Protein AF-A0A935APB2-F1 (afdb_monomer)

Structure (mmCIF, N/CA/C/O backbone):
data_AF-A0A935APB2-F1
#
_entry.id   AF-A0A935APB2-F1
#
loop_
_atom_site.group_PDB
_atom_site.id
_atom_site.type_symbol
_atom_site.label_atom_id
_atom_site.label_alt_id
_atom_site.label_comp_id
_atom_site.label_asym_id
_atom_site.label_entity_id
_atom_site.label_seq_id
_atom_site.pdbx_PDB_ins_code
_atom_site.Cartn_x
_atom_site.Cartn_y
_atom_site.Cartn_z
_atom_site.occupancy
_atom_site.B_iso_or_equiv
_atom_site.auth_seq_id
_atom_site.auth_comp_id
_atom_site.auth_asym_id
_atom_site.auth_atom_id
_atom_site.pdbx_PDB_model_num
ATOM 1 N N . MET A 1 1 ? -17.242 -12.033 -33.768 1.00 48.91 1 MET A N 1
ATOM 2 C CA . MET A 1 1 ? -16.482 -12.355 -32.544 1.00 48.91 1 MET A CA 1
ATOM 3 C C . MET A 1 1 ? -15.531 -11.192 -32.306 1.00 48.91 1 MET A C 1
ATOM 5 O O . MET A 1 1 ? -14.528 -11.083 -32.995 1.00 48.91 1 MET A O 1
ATOM 9 N N . THR A 1 2 ? -15.922 -10.227 -31.479 1.00 57.09 2 THR A N 1
ATOM 10 C CA . THR A 1 2 ? -15.092 -9.054 -31.178 1.00 57.09 2 THR A CA 1
ATOM 11 C C . THR A 1 2 ? -14.047 -9.469 -30.154 1.00 57.09 2 THR A C 1
ATOM 13 O O . THR A 1 2 ? -14.393 -9.846 -29.037 1.00 57.09 2 THR A O 1
ATOM 16 N N . VAL A 1 3 ? -12.779 -9.486 -30.560 1.00 59.59 3 VAL A N 1
ATOM 17 C CA . VAL A 1 3 ? -11.669 -9.760 -29.645 1.00 59.59 3 VAL A CA 1
ATOM 18 C C . VAL A 1 3 ? -11.446 -8.504 -28.813 1.00 59.59 3 VAL A C 1
ATOM 20 O O . VAL A 1 3 ? -11.018 -7.483 -29.346 1.00 59.59 3 VAL A O 1
ATOM 23 N N . ASP A 1 4 ? -11.758 -8.577 -27.521 1.00 63.28 4 ASP A N 1
ATOM 24 C CA . ASP A 1 4 ? -11.416 -7.520 -26.575 1.00 63.28 4 ASP A CA 1
ATOM 25 C C . ASP A 1 4 ? -9.907 -7.562 -26.303 1.00 63.28 4 ASP A C 1
ATOM 27 O O . ASP A 1 4 ? -9.390 -8.407 -25.567 1.00 63.28 4 ASP A O 1
ATOM 31 N N . LEU A 1 5 ? -9.190 -6.667 -26.977 1.00 54.78 5 LEU A N 1
ATOM 32 C CA . LEU A 1 5 ? -7.743 -6.526 -26.865 1.00 54.78 5 LEU A CA 1
ATOM 33 C C . LEU A 1 5 ? -7.327 -6.002 -25.486 1.00 54.78 5 LEU A C 1
ATOM 35 O O . LEU A 1 5 ? -6.206 -6.274 -25.064 1.00 54.78 5 LEU A O 1
ATOM 39 N N . THR A 1 6 ? -8.209 -5.309 -24.757 1.00 60.47 6 THR A N 1
ATOM 40 C CA . THR A 1 6 ? -7.876 -4.770 -23.431 1.00 60.47 6 THR A CA 1
ATOM 41 C C . THR A 1 6 ? -7.770 -5.870 -22.378 1.00 60.47 6 THR A C 1
ATOM 43 O O . THR A 1 6 ? -6.877 -5.821 -21.538 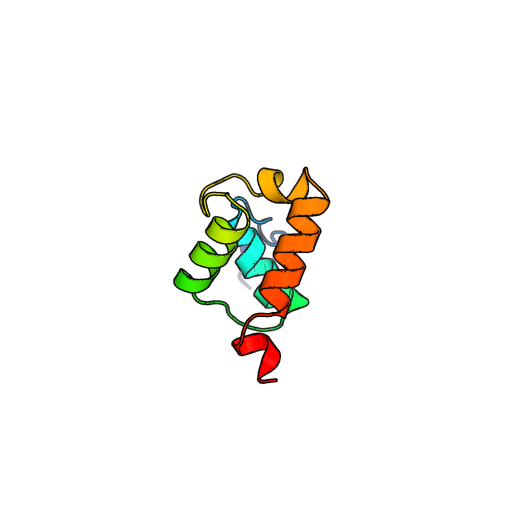1.00 60.47 6 THR A O 1
ATOM 46 N N . ALA A 1 7 ? -8.562 -6.940 -22.508 1.00 59.88 7 ALA A N 1
ATOM 47 C CA . ALA A 1 7 ? -8.466 -8.139 -21.672 1.00 59.88 7 ALA A CA 1
ATOM 48 C C . ALA A 1 7 ? -7.207 -8.992 -21.943 1.00 59.88 7 ALA A C 1
ATOM 50 O O . ALA A 1 7 ? -6.907 -9.919 -21.192 1.00 59.88 7 ALA A O 1
ATOM 51 N N . ARG A 1 8 ? -6.483 -8.715 -23.037 1.00 53.88 8 ARG A N 1
ATOM 52 C CA . ARG A 1 8 ? -5.235 -9.399 -23.424 1.00 53.88 8 ARG A CA 1
ATOM 53 C C . ARG A 1 8 ? -3.985 -8.619 -23.033 1.00 53.88 8 ARG A C 1
ATOM 55 O O . ARG A 1 8 ? -2.886 -9.161 -23.153 1.00 53.88 8 ARG A O 1
ATOM 62 N N . LEU A 1 9 ? -4.137 -7.367 -22.608 1.00 55.34 9 LEU A N 1
ATOM 63 C CA . LEU A 1 9 ? -3.016 -6.585 -22.118 1.00 55.34 9 LEU A CA 1
ATOM 64 C C . LEU A 1 9 ? -2.586 -7.143 -20.755 1.00 55.34 9 LEU A C 1
ATOM 66 O O . LEU A 1 9 ? -3.447 -7.471 -19.935 1.00 55.34 9 LEU A O 1
ATOM 70 N N . PRO A 1 10 ? -1.272 -7.272 -20.495 1.00 59.12 10 PRO A N 1
ATOM 71 C CA . PRO A 1 10 ? -0.802 -7.568 -19.152 1.00 59.12 10 PRO A CA 1
ATOM 72 C C . PRO A 1 10 ? -1.379 -6.521 -18.200 1.00 59.12 10 PRO A C 1
ATOM 74 O O . PRO A 1 10 ? -1.404 -5.332 -18.530 1.00 59.12 10 PRO A O 1
ATOM 77 N N . THR A 1 11 ? -1.874 -6.975 -17.048 1.00 61.94 11 THR A N 1
ATOM 78 C CA . THR A 1 11 ? -2.472 -6.110 -16.031 1.00 61.94 11 THR A CA 1
ATOM 79 C C . THR A 1 11 ? -1.541 -4.922 -15.799 1.00 61.94 11 THR A C 1
ATOM 81 O O . THR A 1 11 ? -0.349 -5.154 -15.556 1.00 61.94 11 THR A O 1
ATOM 84 N N . PRO A 1 12 ? -2.025 -3.670 -15.929 1.00 63.88 12 PRO A N 1
ATOM 85 C CA . PRO A 1 12 ? -1.165 -2.507 -15.798 1.00 63.88 12 PRO A CA 1
ATOM 86 C C . PRO A 1 12 ? -0.448 -2.596 -14.456 1.00 63.88 12 PRO A C 1
ATOM 88 O O . PRO A 1 12 ? -1.074 -2.770 -13.408 1.00 63.88 12 PRO A O 1
ATOM 91 N N . SER A 1 13 ? 0.883 -2.574 -14.511 1.00 71.81 13 SER A N 1
ATOM 92 C CA . SER A 1 13 ? 1.684 -2.578 -13.294 1.00 71.81 13 SER A CA 1
ATOM 93 C C . SER A 1 13 ? 1.344 -1.319 -12.501 1.00 71.81 13 SER A C 1
ATOM 95 O O . SER A 1 13 ? 1.188 -0.260 -13.115 1.00 71.81 13 SER A O 1
ATOM 97 N N . PRO A 1 14 ? 1.206 -1.418 -11.170 1.00 81.62 14 PRO A N 1
ATOM 98 C CA . PRO A 1 14 ? 0.840 -0.275 -10.352 1.00 81.62 14 PRO A CA 1
ATOM 99 C C . PRO A 1 14 ? 1.858 0.844 -10.562 1.00 81.62 14 PRO A C 1
ATOM 101 O O . PRO A 1 14 ? 3.061 0.656 -10.366 1.00 81.62 14 PRO A O 1
ATOM 104 N N . SER A 1 15 ? 1.364 1.992 -11.012 1.00 86.44 15 SER A N 1
ATOM 105 C CA . SER A 1 15 ? 2.181 3.158 -11.335 1.00 86.44 15 SER A CA 1
ATOM 106 C C . SER A 1 15 ? 2.481 3.980 -10.083 1.00 86.44 15 SER A C 1
ATOM 108 O O . SER A 1 15 ? 3.567 4.553 -9.954 1.00 86.44 15 SER A O 1
ATOM 110 N N . THR A 1 16 ? 1.557 3.956 -9.121 1.00 93.00 16 THR A N 1
ATOM 111 C CA . THR A 1 16 ? 1.645 4.700 -7.866 1.00 93.00 16 THR A CA 1
ATOM 112 C C . THR A 1 16 ? 1.716 3.793 -6.640 1.00 93.00 16 THR A C 1
ATOM 114 O O . THR A 1 16 ? 1.322 2.624 -6.671 1.00 93.00 16 THR A O 1
ATOM 117 N N . CYS A 1 17 ? 2.202 4.338 -5.525 1.00 91.56 17 CYS A N 1
ATOM 118 C CA . CYS A 1 17 ? 2.212 3.671 -4.226 1.00 91.56 17 CYS A CA 1
ATOM 119 C C . CYS A 1 17 ? 0.805 3.239 -3.788 1.00 91.56 17 CYS A C 1
ATOM 121 O O . CYS A 1 17 ? 0.633 2.121 -3.302 1.00 91.56 17 CYS A O 1
ATOM 123 N N . GLY A 1 18 ? -0.210 4.081 -4.015 1.00 91.31 18 GLY A N 1
ATOM 124 C CA . GLY A 1 18 ? -1.599 3.750 -3.695 1.00 91.31 18 GLY A CA 1
ATOM 125 C C . GLY A 1 18 ? -2.132 2.574 -4.517 1.00 91.31 18 GLY A C 1
ATOM 126 O O . GLY A 1 18 ? -2.735 1.651 -3.966 1.00 91.31 18 GLY A O 1
ATOM 127 N N . GLU A 1 19 ? -1.850 2.553 -5.822 1.00 92.00 19 GLU A N 1
ATOM 128 C CA . GLU A 1 19 ? -2.198 1.423 -6.692 1.00 92.00 19 GLU A CA 1
ATOM 129 C C . GLU A 1 19 ? -1.463 0.142 -6.291 1.00 92.00 19 GLU A C 1
ATOM 131 O O . GLU A 1 19 ? -2.046 -0.943 -6.335 1.00 92.00 19 GLU A O 1
ATOM 136 N N . LEU A 1 20 ? -0.198 0.253 -5.870 1.00 91.25 20 LEU A N 1
ATOM 137 C CA . LEU A 1 20 ? 0.590 -0.887 -5.412 1.00 91.25 20 LEU A CA 1
ATOM 138 C C . LEU A 1 20 ? -0.021 -1.500 -4.150 1.00 91.25 20 LEU A C 1
ATOM 140 O O . LEU A 1 20 ? -0.236 -2.710 -4.112 1.00 91.25 20 LEU A O 1
ATOM 144 N N . ILE A 1 21 ? -0.354 -0.683 -3.151 1.00 91.81 21 ILE A N 1
ATOM 145 C CA . ILE A 1 21 ? -0.972 -1.151 -1.902 1.00 91.81 21 ILE A CA 1
ATOM 146 C C . ILE A 1 21 ? -2.337 -1.784 -2.178 1.00 91.81 21 ILE A C 1
ATOM 148 O O . ILE A 1 21 ? -2.605 -2.887 -1.701 1.00 91.81 21 ILE A O 1
ATOM 152 N N . ALA A 1 22 ? -3.173 -1.148 -3.005 1.00 92.44 22 ALA A N 1
ATOM 153 C CA . ALA A 1 22 ? -4.463 -1.706 -3.410 1.00 92.44 22 ALA A CA 1
ATOM 154 C C . ALA A 1 22 ? -4.303 -3.059 -4.125 1.00 92.44 22 ALA A C 1
ATOM 156 O O . ALA A 1 22 ? -5.041 -4.010 -3.859 1.00 92.44 22 ALA A O 1
ATOM 157 N N . SER A 1 23 ? -3.313 -3.162 -5.016 1.00 90.81 23 SER A N 1
ATOM 158 C CA . SER A 1 23 ? -2.995 -4.393 -5.740 1.00 90.81 23 SER A CA 1
ATOM 159 C C . SER A 1 23 ? -2.521 -5.504 -4.803 1.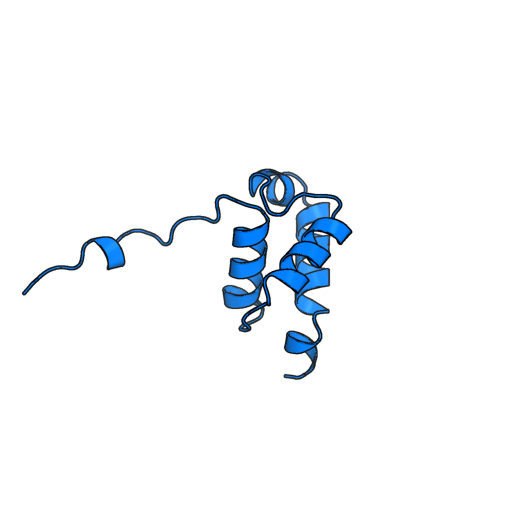00 90.81 23 SER A C 1
ATOM 161 O O . SER A 1 23 ? -2.955 -6.647 -4.947 1.00 90.81 23 SER A O 1
ATOM 163 N N . VAL A 1 24 ? -1.694 -5.184 -3.805 1.00 89.94 24 VAL A N 1
ATOM 164 C CA . VAL A 1 24 ? -1.216 -6.141 -2.797 1.00 89.94 24 VAL A CA 1
ATOM 165 C C . VAL A 1 24 ? -2.354 -6.600 -1.885 1.00 89.94 24 VAL A C 1
ATOM 167 O O . VAL A 1 24 ? -2.510 -7.802 -1.667 1.00 89.94 24 VAL A O 1
ATOM 170 N N . ALA A 1 25 ? -3.198 -5.681 -1.410 1.00 90.50 25 ALA A N 1
ATOM 171 C CA . ALA A 1 25 ? -4.374 -6.017 -0.608 1.00 90.50 25 ALA A CA 1
ATOM 172 C C . ALA A 1 25 ? -5.324 -6.963 -1.362 1.00 90.50 25 ALA A C 1
ATOM 174 O O . ALA A 1 25 ? -5.791 -7.951 -0.794 1.00 90.50 25 ALA A O 1
ATOM 175 N N . ARG A 1 26 ? -5.532 -6.732 -2.666 1.00 90.56 26 ARG A N 1
ATOM 176 C CA . ARG A 1 26 ? -6.375 -7.587 -3.512 1.00 90.56 26 ARG A CA 1
ATOM 177 C C . ARG A 1 26 ? -5.720 -8.929 -3.838 1.00 90.56 26 ARG A C 1
ATOM 179 O O . ARG A 1 26 ? -6.362 -9.963 -3.704 1.00 90.56 26 ARG A O 1
ATOM 186 N N . SER A 1 27 ? -4.461 -8.922 -4.268 1.00 87.31 27 SER A N 1
ATOM 187 C CA . SER A 1 27 ? -3.787 -10.116 -4.800 1.00 87.31 27 SER A CA 1
ATOM 188 C C . SER A 1 27 ? -3.277 -11.049 -3.706 1.00 87.31 27 SER A C 1
ATOM 190 O O . SER A 1 27 ? -3.281 -12.262 -3.884 1.00 87.31 27 SER A O 1
ATOM 192 N N . VAL A 1 28 ? -2.826 -10.487 -2.583 1.00 87.44 28 VAL A N 1
ATOM 193 C CA . VAL A 1 28 ? -2.216 -11.241 -1.480 1.00 87.44 28 VAL A CA 1
ATOM 194 C C . VAL A 1 28 ? -3.145 -11.280 -0.271 1.00 87.44 28 VAL A C 1
ATOM 196 O O . VAL A 1 28 ? -3.364 -12.341 0.306 1.00 87.44 28 VAL A O 1
ATOM 199 N N . GLY A 1 29 ? -3.731 -10.138 0.094 1.00 83.69 29 GLY A N 1
ATOM 200 C CA . GLY A 1 29 ? -4.675 -10.055 1.212 1.00 83.69 29 GLY A CA 1
ATOM 201 C C . GLY A 1 29 ? -6.069 -10.615 0.897 1.00 83.69 29 GLY A C 1
ATOM 202 O O . GLY A 1 29 ? -6.821 -10.929 1.821 1.00 83.69 29 GLY A O 1
ATOM 203 N N . ASN A 1 30 ? -6.417 -10.754 -0.388 1.00 88.44 30 ASN A N 1
ATOM 204 C CA . ASN A 1 30 ? -7.740 -11.138 -0.889 1.00 88.44 30 ASN A CA 1
ATOM 205 C C . ASN A 1 30 ? -8.890 -10.213 -0.423 1.00 88.44 30 ASN A C 1
ATOM 207 O O . ASN A 1 30 ? -10.039 -10.645 -0.320 1.00 88.44 30 ASN A O 1
ATOM 211 N N . PHE A 1 31 ? -8.620 -8.943 -0.118 1.00 89.62 31 PHE A N 1
ATOM 212 C CA . PHE A 1 31 ? -9.649 -7.977 0.284 1.00 89.62 31 PHE A CA 1
ATOM 213 C C . PHE A 1 31 ? -9.513 -6.658 -0.473 1.00 89.62 31 PHE A C 1
ATOM 215 O O . PHE A 1 31 ? -8.465 -6.335 -1.027 1.00 89.62 31 PHE A O 1
ATOM 222 N N . GLU A 1 32 ? -10.601 -5.894 -0.497 1.00 91.31 32 GLU A N 1
ATOM 223 C CA . GLU A 1 32 ? -10.599 -4.545 -1.043 1.00 91.31 32 GLU A CA 1
ATOM 224 C C . GLU A 1 32 ? -10.341 -3.551 0.087 1.00 91.31 32 GLU A C 1
ATOM 226 O O . GLU A 1 32 ? -11.098 -3.487 1.056 1.00 91.31 32 GLU A O 1
ATOM 231 N N . MET A 1 33 ? -9.225 -2.830 -0.013 1.00 91.62 33 MET A N 1
ATOM 232 C CA . MET A 1 33 ? -8.843 -1.817 0.964 1.00 91.62 33 MET A CA 1
ATOM 233 C C . MET A 1 33 ? -9.456 -0.466 0.559 1.00 91.62 33 MET A C 1
ATOM 235 O O . MET A 1 33 ? -9.231 -0.029 -0.574 1.00 91.62 33 MET A O 1
ATOM 239 N N . PRO A 1 34 ? -10.220 0.201 1.444 1.00 93.19 34 PRO A N 1
ATOM 240 C C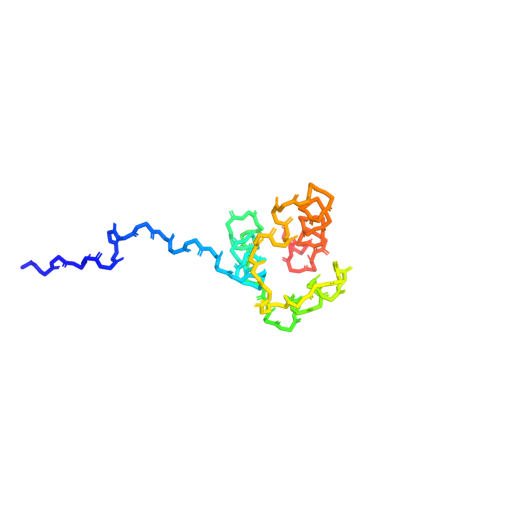A . PRO A 1 34 ? -10.715 1.554 1.214 1.00 93.19 34 PRO A CA 1
ATOM 241 C C . PRO A 1 34 ? -9.588 2.538 0.883 1.00 93.19 34 PRO A C 1
ATOM 243 O O . PRO A 1 34 ? -8.482 2.449 1.410 1.00 93.19 34 PRO A O 1
ATOM 246 N N . THR A 1 35 ? -9.875 3.528 0.038 1.00 91.50 35 THR A N 1
ATOM 247 C CA . THR A 1 35 ? -8.891 4.550 -0.362 1.00 91.50 35 THR A CA 1
ATOM 248 C C . THR A 1 35 ? -8.387 5.395 0.807 1.00 91.50 35 THR A C 1
ATOM 250 O O . THR A 1 35 ? -7.227 5.805 0.792 1.00 91.50 35 THR A O 1
ATOM 253 N N . ALA A 1 36 ? -9.223 5.619 1.826 1.00 91.88 36 ALA A N 1
ATOM 254 C CA . ALA A 1 36 ? -8.819 6.263 3.075 1.00 91.88 36 ALA A CA 1
ATOM 255 C C . ALA A 1 36 ? -7.724 5.448 3.784 1.00 91.88 36 ALA A C 1
ATOM 257 O O . ALA A 1 36 ? -6.644 5.972 4.042 1.00 91.88 36 ALA A O 1
ATOM 258 N N . ASP A 1 37 ? -7.942 4.147 3.968 1.00 92.75 37 ASP A N 1
ATOM 259 C CA . ASP A 1 37 ? -6.994 3.253 4.640 1.00 92.75 37 ASP A CA 1
ATOM 260 C C . ASP A 1 37 ? -5.685 3.117 3.841 1.00 92.75 37 ASP A C 1
ATOM 262 O O . ASP A 1 37 ? -4.595 3.127 4.408 1.00 92.75 37 ASP A O 1
ATOM 266 N N . ILE A 1 38 ? -5.758 3.089 2.503 1.00 92.75 38 ILE A N 1
ATOM 267 C CA . ILE A 1 38 ? -4.567 3.126 1.634 1.00 92.75 38 ILE A CA 1
ATOM 268 C C . ILE A 1 38 ? -3.743 4.394 1.897 1.00 92.75 38 ILE A C 1
ATOM 270 O O . ILE A 1 38 ? -2.514 4.331 1.974 1.00 92.75 38 ILE A O 1
ATOM 274 N N . SER A 1 39 ? -4.404 5.546 2.043 1.00 93.12 39 SER A N 1
ATOM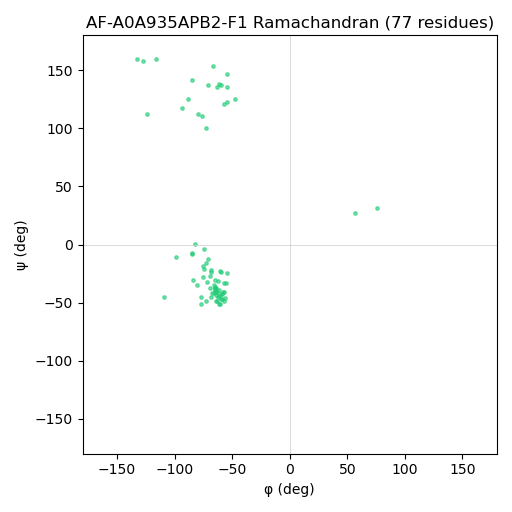 275 C CA . SER A 1 39 ? -3.716 6.805 2.335 1.00 93.12 39 SER A CA 1
ATOM 276 C C . SER A 1 39 ? -3.058 6.804 3.718 1.00 93.12 39 SER A C 1
ATOM 278 O O . SER A 1 39 ? -1.948 7.317 3.854 1.00 93.12 39 SER A O 1
ATOM 280 N N . GLU A 1 40 ? -3.671 6.151 4.709 1.00 92.00 40 GLU A N 1
ATOM 281 C CA . GLU A 1 40 ? -3.086 5.964 6.040 1.00 92.00 40 GLU A CA 1
ATOM 282 C C . GLU A 1 40 ? -1.867 5.035 6.006 1.00 92.00 40 GLU A C 1
ATOM 284 O O . GLU A 1 40 ? -0.844 5.343 6.617 1.00 92.00 40 GLU A O 1
ATOM 289 N N . VAL A 1 41 ? -1.921 3.938 5.241 1.00 90.56 41 VAL A N 1
ATOM 290 C CA . VAL A 1 41 ? -0.773 3.035 5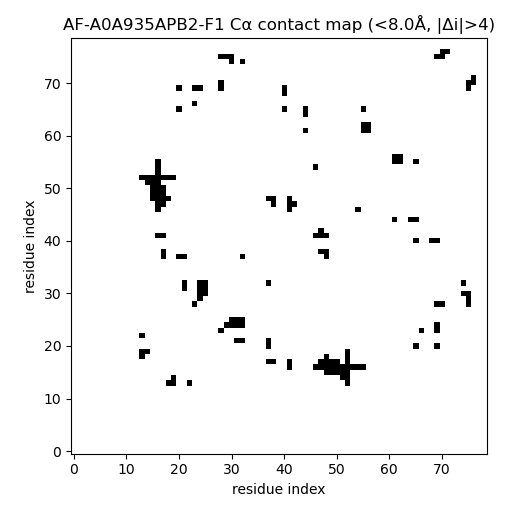.044 1.00 90.56 41 VAL A CA 1
ATOM 291 C C . VAL A 1 41 ? 0.389 3.773 4.374 1.00 90.56 41 VAL A C 1
ATOM 293 O O . VAL A 1 41 ? 1.530 3.655 4.822 1.00 90.56 41 VAL A O 1
ATOM 296 N N . CYS A 1 42 ? 0.116 4.576 3.342 1.00 91.50 42 CYS A N 1
ATOM 297 C CA . CYS A 1 42 ? 1.127 5.437 2.726 1.00 91.50 42 CYS A CA 1
ATOM 298 C C . CYS A 1 42 ? 1.730 6.420 3.739 1.00 91.50 42 CYS A C 1
ATOM 300 O O . CYS A 1 42 ? 2.953 6.526 3.848 1.00 91.50 42 CYS A O 1
ATOM 302 N N . ALA A 1 43 ? 0.890 7.093 4.529 1.00 92.00 43 ALA A N 1
ATOM 303 C CA . ALA A 1 43 ? 1.345 8.035 5.546 1.00 92.00 43 ALA A CA 1
ATOM 304 C C . ALA A 1 43 ? 2.215 7.358 6.620 1.00 92.00 43 ALA A C 1
ATOM 306 O O . ALA A 1 43 ? 3.237 7.916 7.016 1.00 92.00 43 ALA A O 1
ATOM 307 N N . ALA A 1 44 ? 1.873 6.137 7.041 1.00 89.81 44 ALA A N 1
ATOM 308 C CA . ALA A 1 44 ? 2.641 5.361 8.016 1.00 89.81 44 ALA A CA 1
ATOM 309 C C . ALA A 1 44 ? 4.037 4.959 7.505 1.00 89.81 44 ALA A C 1
ATOM 311 O O . ALA A 1 44 ? 4.978 4.864 8.292 1.00 89.81 44 ALA A O 1
ATOM 312 N N . VAL A 1 45 ? 4.186 4.759 6.192 1.00 88.06 45 VAL A N 1
ATOM 313 C CA . VAL A 1 45 ? 5.480 4.505 5.529 1.00 88.06 45 VAL A CA 1
ATOM 314 C C . VAL A 1 45 ? 6.216 5.821 5.197 1.00 88.06 45 VAL A C 1
ATOM 316 O O . VAL A 1 45 ? 7.383 5.806 4.806 1.00 88.06 45 VAL A O 1
ATOM 319 N N . GLY A 1 46 ? 5.574 6.977 5.396 1.00 89.19 46 GLY A N 1
ATOM 320 C CA . GLY A 1 46 ? 6.147 8.299 5.132 1.00 89.19 46 GLY A CA 1
ATOM 321 C C . GLY A 1 46 ? 6.201 8.661 3.646 1.00 89.19 46 GLY A C 1
ATOM 322 O O . GLY A 1 46 ? 7.125 9.352 3.220 1.00 89.19 46 GLY A O 1
ATOM 323 N N . ILE A 1 47 ? 5.242 8.173 2.854 1.00 91.00 47 ILE A N 1
ATOM 324 C CA . ILE A 1 47 ? 5.157 8.358 1.397 1.00 91.00 47 ILE A CA 1
ATOM 325 C C . ILE A 1 47 ? 3.788 8.911 0.989 1.00 91.00 47 ILE A C 1
ATOM 327 O O . ILE A 1 47 ? 2.799 8.747 1.704 1.00 91.00 47 ILE A O 1
ATOM 331 N N . SER A 1 48 ? 3.705 9.539 -0.184 1.00 92.62 48 SER A N 1
ATOM 332 C CA . SER A 1 48 ? 2.430 9.942 -0.777 1.00 92.62 48 SER A CA 1
ATOM 333 C C . SER A 1 48 ? 1.807 8.783 -1.567 1.00 92.62 48 SER A C 1
ATOM 335 O O . SER A 1 48 ? 2.515 8.074 -2.288 1.00 92.62 48 SER A O 1
ATOM 337 N N . PRO A 1 49 ? 0.474 8.597 -1.535 1.00 90.12 49 PRO A N 1
ATOM 338 C CA . PRO A 1 49 ? -0.203 7.642 -2.413 1.00 90.12 49 PRO A CA 1
ATOM 339 C C . PRO A 1 49 ? -0.017 7.946 -3.904 1.00 90.12 49 PRO A C 1
ATOM 341 O O . PRO A 1 49 ? -0.131 7.025 -4.706 1.00 90.12 49 PRO A O 1
ATOM 344 N N . SER A 1 50 ? 0.295 9.195 -4.270 1.00 93.00 50 SER A N 1
ATOM 345 C CA . SER A 1 50 ? 0.601 9.605 -5.647 1.00 93.00 50 SER A CA 1
ATOM 346 C C . SER A 1 50 ? 2.060 9.392 -6.054 1.00 93.00 50 SER A C 1
ATOM 348 O O . SER A 1 50 ? 2.393 9.612 -7.217 1.00 93.00 50 SER A O 1
ATOM 350 N N . ASP A 1 51 ? 2.942 9.026 -5.119 1.00 91.25 51 ASP A N 1
ATOM 351 C CA . ASP A 1 51 ? 4.346 8.776 -5.440 1.00 91.25 51 ASP A CA 1
ATOM 352 C C . ASP A 1 51 ? 4.477 7.550 -6.341 1.00 91.25 51 ASP A C 1
ATOM 354 O O . ASP A 1 51 ? 3.642 6.644 -6.317 1.00 91.25 51 ASP A O 1
ATOM 358 N N . ALA A 1 52 ? 5.551 7.507 -7.129 1.00 90.62 52 ALA A N 1
ATOM 359 C CA . ALA A 1 52 ? 5.839 6.362 -7.980 1.00 90.62 52 ALA A CA 1
ATOM 360 C C . ALA A 1 52 ? 6.001 5.089 -7.135 1.00 90.62 52 ALA A C 1
ATOM 362 O O . ALA A 1 52 ? 6.710 5.094 -6.127 1.00 90.62 52 ALA A O 1
ATOM 363 N N . ALA A 1 53 ? 5.433 3.969 -7.590 1.00 88.75 53 ALA A N 1
ATOM 364 C CA . ALA A 1 53 ? 5.517 2.682 -6.887 1.00 88.75 53 ALA A CA 1
ATOM 365 C C . ALA A 1 53 ? 6.969 2.239 -6.583 1.00 88.75 53 ALA A C 1
ATOM 367 O O . ALA A 1 53 ? 7.222 1.509 -5.620 1.00 88.75 53 ALA A O 1
ATOM 368 N N . SER A 1 54 ? 7.942 2.728 -7.363 1.00 87.56 54 SER A N 1
ATOM 369 C CA . SER A 1 54 ? 9.377 2.521 -7.142 1.00 87.56 54 SER A CA 1
ATOM 370 C C . SER A 1 54 ? 9.884 3.043 -5.796 1.00 87.56 54 SER A C 1
ATOM 372 O O . SER A 1 54 ? 10.876 2.529 -5.286 1.00 87.56 54 SER A O 1
ATOM 374 N N . VAL A 1 55 ? 9.213 4.012 -5.171 1.00 87.94 55 VAL A N 1
ATOM 375 C CA . VAL A 1 55 ? 9.577 4.520 -3.838 1.00 87.94 55 VAL A CA 1
ATOM 376 C C . VAL A 1 55 ? 9.415 3.432 -2.767 1.00 87.94 55 VAL A C 1
ATOM 378 O O . VAL A 1 55 ? 10.249 3.320 -1.865 1.00 87.94 55 VAL A O 1
ATOM 381 N N . ILE A 1 56 ? 8.394 2.579 -2.893 1.00 86.44 56 ILE A N 1
ATOM 382 C CA . ILE A 1 56 ? 8.225 1.401 -2.033 1.00 86.44 56 ILE A CA 1
ATOM 383 C C . ILE A 1 56 ? 9.186 0.294 -2.470 1.00 86.44 56 ILE A C 1
ATOM 385 O O . ILE A 1 56 ? 9.929 -0.234 -1.646 1.00 86.44 56 ILE A O 1
ATOM 389 N N . THR A 1 57 ? 9.208 -0.060 -3.759 1.00 86.56 57 THR A N 1
ATOM 390 C CA . THR A 1 57 ? 9.918 -1.268 -4.222 1.00 86.56 57 THR A CA 1
ATOM 391 C C . THR A 1 57 ? 11.443 -1.134 -4.249 1.00 86.56 57 THR A C 1
ATOM 393 O O . THR A 1 57 ? 12.138 -2.145 -4.186 1.00 86.56 57 THR A O 1
ATOM 396 N N . SER A 1 58 ? 11.989 0.086 -4.288 1.00 87.31 58 SER A N 1
ATOM 397 C CA . SER A 1 58 ? 13.441 0.337 -4.257 1.00 87.31 58 SER A CA 1
ATOM 398 C C . SER A 1 58 ? 14.086 0.103 -2.889 1.00 87.31 58 SER A C 1
ATOM 400 O O . SER A 1 58 ? 15.309 -0.011 -2.802 1.00 87.31 58 SER A O 1
ATOM 402 N N . ARG A 1 59 ? 13.293 0.032 -1.811 1.00 86.56 59 ARG A N 1
ATOM 403 C CA . ARG A 1 59 ? 13.784 -0.141 -0.440 1.00 86.56 59 ARG A CA 1
ATOM 404 C C . ARG A 1 59 ? 13.146 -1.376 0.196 1.00 86.56 59 ARG A C 1
ATOM 406 O O . ARG A 1 59 ? 11.965 -1.333 0.531 1.00 86.56 59 ARG A O 1
ATOM 413 N N . PRO A 1 60 ? 13.915 -2.447 0.468 1.00 86.06 60 PRO A N 1
ATOM 414 C CA . PRO A 1 60 ? 13.376 -3.673 1.064 1.00 86.06 60 PRO A CA 1
ATOM 415 C C . PRO A 1 60 ? 12.627 -3.449 2.386 1.00 86.06 60 PRO A C 1
ATOM 417 O O . PRO A 1 60 ? 11.637 -4.123 2.653 1.00 86.06 60 PRO A O 1
ATOM 420 N N . ALA A 1 61 ? 13.063 -2.471 3.189 1.00 88.38 61 ALA A N 1
ATOM 421 C CA . ALA A 1 61 ? 12.396 -2.097 4.436 1.00 88.38 61 ALA A CA 1
ATOM 422 C C . ALA A 1 61 ? 10.985 -1.519 4.215 1.00 88.38 61 ALA A C 1
ATOM 424 O O . ALA A 1 61 ? 10.071 -1.831 4.971 1.00 88.38 61 ALA A O 1
ATOM 425 N N . ASN A 1 62 ? 10.786 -0.725 3.159 1.00 87.56 62 ASN A N 1
ATOM 426 C CA . ASN A 1 62 ? 9.473 -0.166 2.829 1.00 87.56 62 ASN A CA 1
ATOM 427 C C . ASN A 1 62 ? 8.524 -1.270 2.356 1.00 87.56 62 ASN A C 1
ATOM 429 O O . ASN A 1 62 ? 7.346 -1.265 2.701 1.00 87.56 62 ASN A O 1
ATOM 433 N N . VAL A 1 63 ? 9.047 -2.243 1.604 1.00 87.69 63 VAL A N 1
ATOM 434 C CA . VAL A 1 63 ? 8.282 -3.417 1.171 1.00 87.69 63 VAL A CA 1
ATOM 435 C C . VAL A 1 63 ? 7.807 -4.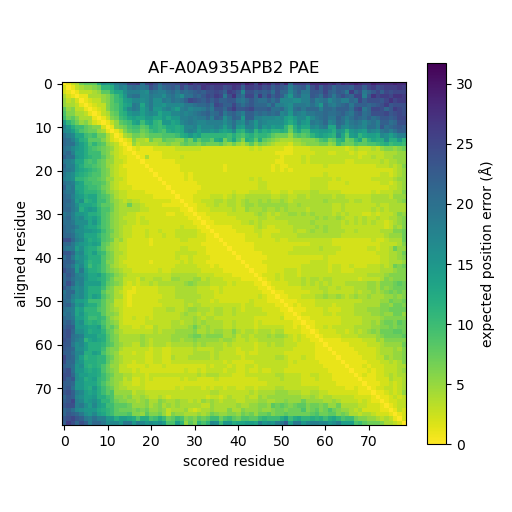220 2.381 1.00 87.69 63 VAL A C 1
ATOM 437 O O . VAL A 1 63 ? 6.614 -4.492 2.495 1.00 87.69 63 VAL A O 1
ATOM 440 N N . SER A 1 64 ? 8.703 -4.571 3.310 1.00 88.44 64 SER A N 1
ATOM 441 C CA . SER A 1 64 ? 8.325 -5.362 4.488 1.00 88.44 64 SER A CA 1
ATOM 442 C C . SER A 1 64 ? 7.353 -4.619 5.409 1.00 88.44 64 SER A C 1
ATOM 444 O O . SER A 1 64 ? 6.398 -5.229 5.888 1.00 88.44 64 SER A O 1
ATOM 446 N N . GLN A 1 65 ? 7.536 -3.309 5.605 1.00 89.25 65 GLN A N 1
ATOM 447 C CA . GLN A 1 65 ? 6.601 -2.475 6.365 1.00 89.25 65 GLN A CA 1
ATOM 448 C C . GLN A 1 65 ? 5.223 -2.404 5.706 1.00 89.25 65 GLN A C 1
ATOM 450 O O . GLN A 1 65 ? 4.223 -2.646 6.376 1.00 89.25 65 GLN A O 1
ATOM 455 N N . MET A 1 66 ? 5.160 -2.134 4.398 1.00 90.38 66 MET A N 1
ATOM 456 C CA . MET A 1 66 ? 3.903 -2.092 3.649 1.00 90.38 66 MET A CA 1
ATOM 457 C C . MET A 1 66 ? 3.150 -3.422 3.764 1.00 90.38 66 MET A C 1
ATOM 459 O O . MET A 1 66 ? 1.968 -3.426 4.096 1.00 90.38 66 MET A O 1
ATOM 463 N N . PHE A 1 67 ? 3.826 -4.554 3.541 1.00 89.69 67 PHE A N 1
ATOM 464 C CA . PHE A 1 67 ? 3.206 -5.871 3.698 1.00 89.69 67 PHE A CA 1
ATOM 465 C C . PHE A 1 67 ? 2.696 -6.089 5.124 1.00 89.69 67 PHE A C 1
ATOM 467 O O . PHE A 1 67 ? 1.548 -6.493 5.297 1.00 89.69 67 PHE A O 1
ATOM 474 N N . GLY A 1 68 ? 3.507 -5.780 6.139 1.00 89.69 68 GLY A N 1
ATOM 475 C CA . GLY A 1 68 ? 3.099 -5.890 7.539 1.00 89.69 68 GLY A CA 1
ATOM 476 C C . GLY A 1 68 ? 1.837 -5.081 7.847 1.00 89.69 68 GLY A C 1
ATOM 477 O O . GLY A 1 68 ? 0.902 -5.610 8.437 1.00 89.69 68 GLY A O 1
ATOM 478 N N . LEU A 1 69 ? 1.768 -3.831 7.386 1.00 90.38 69 LEU A N 1
ATOM 479 C CA . LEU A 1 69 ? 0.605 -2.961 7.584 1.00 90.38 69 LEU A CA 1
ATOM 480 C C . LEU A 1 69 ? -0.645 -3.478 6.860 1.00 90.38 69 LEU A C 1
ATOM 482 O O . LEU A 1 69 ? -1.725 -3.494 7.448 1.00 90.38 69 LEU A O 1
ATOM 486 N N . VAL A 1 70 ? -0.505 -3.961 5.622 1.00 89.56 70 VAL A N 1
ATOM 487 C CA . VAL A 1 70 ? -1.620 -4.550 4.861 1.00 89.56 70 VAL A CA 1
ATOM 488 C C . VAL A 1 70 ? -2.166 -5.804 5.551 1.00 89.56 70 VAL A C 1
ATOM 490 O O . VAL A 1 70 ? -3.380 -5.977 5.628 1.00 89.56 70 VAL A O 1
ATOM 493 N N . PHE A 1 71 ? -1.300 -6.663 6.095 1.00 89.00 71 PHE A N 1
ATOM 494 C CA . PHE A 1 71 ? -1.724 -7.865 6.823 1.00 89.00 71 PHE A CA 1
ATOM 495 C C . PHE A 1 71 ? -2.267 -7.568 8.228 1.00 89.00 71 PHE A C 1
ATOM 497 O O . PHE A 1 71 ? -3.133 -8.289 8.721 1.00 89.00 71 PHE A O 1
ATOM 504 N N . CYS A 1 72 ? -1.824 -6.485 8.863 1.00 89.94 72 CYS A N 1
ATOM 505 C CA . CYS A 1 72 ? -2.400 -6.000 10.117 1.00 89.94 72 CYS A CA 1
ATOM 506 C C . CYS A 1 72 ? -3.762 -5.309 9.933 1.00 89.94 72 CYS A C 1
ATOM 508 O O . CYS A 1 72 ? -4.383 -4.924 10.922 1.00 89.94 72 CYS A O 1
ATOM 510 N N . HIS A 1 73 ? -4.244 -5.145 8.698 1.00 88.12 73 HIS A N 1
ATOM 511 C CA . HIS A 1 73 ? -5.493 -4.448 8.431 1.00 88.12 73 HIS A CA 1
ATOM 512 C C . HIS A 1 73 ? -6.704 -5.177 9.054 1.00 88.12 73 HIS A C 1
ATOM 514 O O . HIS A 1 73 ? -6.843 -6.390 8.865 1.00 88.12 73 HIS A O 1
ATOM 520 N N . PRO A 1 74 ? -7.648 -4.480 9.721 1.00 86.19 74 PRO A N 1
ATOM 521 C CA . PRO A 1 74 ? -8.791 -5.122 10.380 1.00 86.19 74 PRO A CA 1
ATOM 522 C C . PRO A 1 74 ? -9.660 -5.971 9.442 1.00 86.19 74 PRO A C 1
ATOM 524 O O . PRO A 1 74 ? -10.207 -6.991 9.856 1.00 86.19 74 PRO A O 1
ATOM 527 N N . LEU A 1 75 ? -9.784 -5.577 8.167 1.00 83.31 75 LEU A N 1
ATOM 528 C CA . LEU A 1 75 ? -10.517 -6.366 7.163 1.00 83.31 75 LEU A CA 1
ATOM 529 C C . LEU A 1 75 ? -9.810 -7.675 6.797 1.00 83.31 75 LEU A C 1
ATOM 531 O O . LEU A 1 75 ? -10.479 -8.627 6.404 1.00 83.31 75 LEU A O 1
ATOM 535 N N . HIS A 1 76 ? -8.484 -7.723 6.928 1.00 81.44 76 HIS A N 1
ATOM 536 C CA . HIS A 1 76 ? -7.727 -8.956 6.768 1.00 81.44 76 HIS A CA 1
ATOM 537 C C . HIS A 1 76 ? -7.859 -9.839 8.016 1.00 81.44 76 HIS A C 1
ATOM 539 O O . HIS A 1 76 ? -8.156 -11.018 7.895 1.00 81.44 76 HIS A O 1
ATOM 545 N N . GLN A 1 77 ? -7.730 -9.256 9.213 1.00 82.50 77 GLN A N 1
ATOM 546 C CA . GLN A 1 77 ? -7.762 -9.986 10.491 1.00 82.50 77 GLN A CA 1
ATOM 547 C C . GLN A 1 77 ? -9.124 -10.593 10.860 1.00 82.50 77 GLN A C 1
ATOM 549 O O . GLN A 1 77 ? -9.191 -11.487 11.697 1.00 82.50 77 GLN A O 1
ATOM 554 N N . ARG A 1 78 ? -10.224 -10.081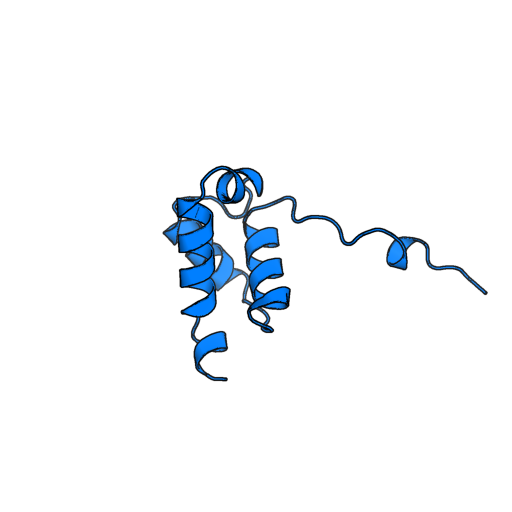 10.298 1.00 77.06 78 ARG A N 1
ATOM 555 C CA . ARG A 1 78 ? -11.585 -10.586 10.560 1.00 77.06 78 ARG A CA 1
ATOM 556 C C . ARG A 1 78 ? -11.966 -11.816 9.727 1.00 77.06 78 ARG A C 1
ATOM 558 O O . ARG A 1 78 ? -13.106 -12.265 9.837 1.00 77.06 78 ARG A O 1
ATOM 565 N N . ARG A 1 79 ? -11.068 -12.310 8.876 1.00 59.53 79 ARG A N 1
ATOM 566 C CA . ARG A 1 79 ? -11.258 -13.512 8.056 1.00 59.53 79 ARG A CA 1
ATOM 567 C C . ARG A 1 79 ? -10.550 -14.705 8.674 1.00 59.53 79 ARG A C 1
ATOM 569 O O . ARG A 1 79 ? -11.114 -15.810 8.537 1.00 59.53 79 ARG A O 1
#

Sequence (79 aa):
MTVDLTARLPTPSPSTCGELIASVARSVGNFEMPTADISEVCAAVGISPSDAASVITSRPANVSQMFGLVFCHPLHQRR

Nearest PDB structures (foldseek):
  7w7a-assembly2_E  TM=5.480E-01  e=3.399E+00  Corynebacterium diphtheriae NCTC 13129
  7w7b-assembly2_G  TM=5.843E-01  e=4.333E+00  Corynebacterium diphtheriae NCTC 13129
  8act-assembly1_C  TM=4.526E-01  e=3.612E+00  Homo sapiens

Radius of gyration: 14.02 Å; Cα contacts (8 Å, |Δi|>4): 82; chains: 1; bounding box: 30×24×43 Å

Mean predicted aligned error: 6.85 Å

Foldseek 3Di:
DDDPVVVVDDDPDQQFQLSVLQCCCCVPLVDGDDSVLSQVLCVVLVHGRRHGNCVQVVDVVSVVSSNVSSCVDPVSVVD

Secondary structure (DSSP, 8-state):
----SGGGSPPPPP-BHHHHHHHHHHHTS-SPPPHHHHHHHHHHHT--TTSBTHHHHT-HHHHHHHHHHHHT-HHHHT-

Solvent-accessible surface area (backbone atoms only — not comparable to full-atom values): 4672 Å² total; per-residue (Å²): 135,85,79,67,63,74,83,69,49,76,77,80,72,54,65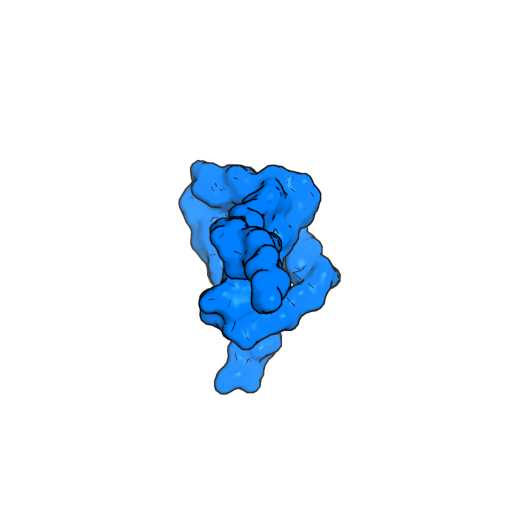,19,36,36,48,38,51,45,49,44,28,41,76,73,60,69,41,87,67,55,71,68,59,46,45,50,54,24,5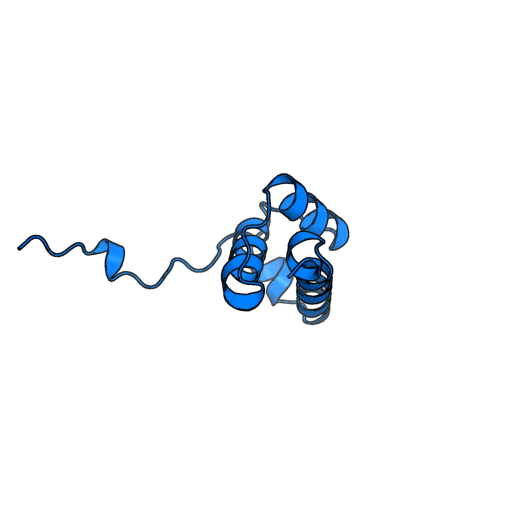1,75,75,72,45,55,40,82,38,52,26,58,71,39,70,75,34,71,70,48,43,55,49,52,51,51,54,55,61,67,30,68,81,49,69,76,108

pLDDT: mean 83.86, std 11.98, range [48.91, 93.19]